Protein AF-A0A7J6HHH9-F1 (afdb_monomer_lite)

Sequence (97 aa):
MGASPFSTWRYLVHHGVVTEVNQFKKNSKHYNNNAYIIKSDPHSIMDEVYMNGPIELSFTIYELLANQMGWDGYFMIRRGTNECGIEDDMVAGLLSK

Radius of gyration: 15.78 Å; chains: 1; bounding box: 34×34×37 Å

Structure (mmCIF, N/CA/C/O backbone):
data_AF-A0A7J6HHH9-F1
#
_entry.id   AF-A0A7J6HHH9-F1
#
loop_
_atom_site.group_PDB
_atom_site.id
_atom_site.type_symbol
_atom_site.label_atom_id
_atom_site.label_alt_id
_atom_site.label_comp_id
_atom_site.label_asym_id
_atom_site.label_entity_id
_atom_site.label_seq_id
_atom_site.pdbx_PDB_ins_code
_atom_site.Cartn_x
_atom_site.Cartn_y
_atom_site.Cartn_z
_atom_site.occupancy
_atom_site.B_iso_or_equiv
_atom_site.auth_seq_id
_atom_site.auth_comp_id
_atom_site.auth_asym_id
_atom_site.auth_atom_id
_atom_site.pdbx_PDB_model_num
ATOM 1 N N . MET A 1 1 ? 16.768 2.406 5.375 1.00 45.22 1 MET A N 1
ATOM 2 C CA . MET A 1 1 ? 15.793 1.703 6.235 1.00 45.22 1 MET A CA 1
ATOM 3 C C . MET A 1 1 ? 14.558 2.585 6.313 1.00 45.22 1 MET A C 1
ATOM 5 O O . MET A 1 1 ? 14.595 3.584 7.016 1.00 45.22 1 MET A O 1
ATOM 9 N N . GLY A 1 2 ? 13.555 2.321 5.473 1.00 60.28 2 GLY A N 1
ATOM 10 C CA . GLY A 1 2 ? 12.294 3.073 5.452 1.00 60.28 2 GLY A CA 1
ATOM 11 C C . GLY A 1 2 ? 11.286 2.506 6.454 1.00 60.28 2 GLY A C 1
ATOM 12 O O . GLY A 1 2 ? 11.478 1.401 6.963 1.00 60.28 2 GLY A O 1
ATOM 13 N N . ALA A 1 3 ? 10.228 3.260 6.748 1.00 64.12 3 ALA A N 1
ATOM 14 C CA . ALA A 1 3 ? 9.099 2.754 7.523 1.00 64.12 3 ALA A CA 1
ATOM 15 C C . ALA A 1 3 ? 8.276 1.767 6.673 1.00 64.12 3 ALA A C 1
ATOM 17 O O . ALA A 1 3 ? 8.075 2.004 5.485 1.00 64.12 3 ALA A O 1
ATOM 18 N N . SER A 1 4 ? 7.804 0.668 7.271 1.00 71.12 4 SER A N 1
ATOM 19 C CA . SER A 1 4 ? 6.876 -0.261 6.609 1.00 71.12 4 SER A CA 1
ATOM 20 C C . SER A 1 4 ? 5.450 0.296 6.703 1.00 71.12 4 SER A C 1
ATOM 22 O O . SER A 1 4 ? 5.042 0.649 7.818 1.00 71.12 4 SER A O 1
ATOM 24 N N . PRO A 1 5 ? 4.664 0.317 5.610 1.00 71.69 5 PRO A N 1
ATOM 25 C CA . PRO A 1 5 ? 3.259 0.729 5.641 1.00 71.69 5 PRO A CA 1
ATOM 26 C C . PRO A 1 5 ? 2.474 0.039 6.763 1.00 71.69 5 PRO A C 1
ATOM 28 O O . PRO A 1 5 ? 1.761 0.691 7.522 1.00 71.69 5 PRO A O 1
ATOM 31 N N . PHE A 1 6 ? 2.703 -1.260 6.980 1.00 69.69 6 PHE A N 1
ATOM 32 C CA . PHE A 1 6 ? 2.040 -2.018 8.043 1.00 69.69 6 PHE A CA 1
ATOM 33 C C . PHE A 1 6 ? 2.304 -1.450 9.449 1.00 69.69 6 PHE A C 1
ATOM 35 O O . PHE A 1 6 ? 1.403 -1.394 10.288 1.00 69.69 6 PHE A O 1
ATOM 42 N N . SER A 1 7 ? 3.529 -0.985 9.717 1.00 67.62 7 SER A N 1
ATOM 43 C CA . SER A 1 7 ? 3.879 -0.363 11.001 1.00 67.62 7 SER A CA 1
ATOM 44 C C . SER A 1 7 ? 3.168 0.977 11.210 1.00 67.62 7 SER A C 1
ATOM 46 O O . SER A 1 7 ? 2.682 1.247 12.312 1.00 67.62 7 SER A O 1
ATOM 48 N N . THR A 1 8 ? 3.022 1.765 10.142 1.00 71.62 8 THR A N 1
ATOM 49 C CA . THR A 1 8 ? 2.274 3.027 10.144 1.00 71.62 8 THR A CA 1
ATOM 50 C C . THR A 1 8 ? 0.792 2.770 10.401 1.00 71.62 8 THR A C 1
ATOM 52 O O . THR A 1 8 ? 0.219 3.347 11.324 1.00 71.62 8 THR A O 1
ATOM 55 N N . TRP A 1 9 ? 0.175 1.832 9.683 1.00 68.00 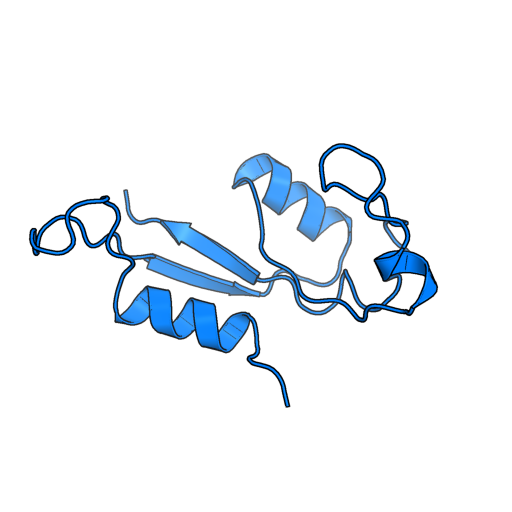9 TRP A N 1
ATOM 56 C CA . TRP A 1 9 ? -1.235 1.482 9.872 1.00 68.00 9 TRP A CA 1
ATOM 57 C C . TRP A 1 9 ? -1.536 0.939 11.268 1.00 68.00 9 TRP A C 1
ATOM 59 O O . TRP A 1 9 ? -2.538 1.312 11.881 1.00 68.00 9 TRP A O 1
ATOM 69 N N . ARG A 1 10 ? -0.639 0.123 11.827 1.00 70.88 10 ARG A N 1
ATOM 70 C CA . ARG A 1 10 ? -0.762 -0.352 13.209 1.00 70.88 10 ARG A CA 1
ATOM 71 C C . ARG A 1 10 ? -0.716 0.801 14.212 1.00 70.88 10 ARG A C 1
ATOM 73 O O . ARG A 1 10 ? -1.472 0.798 15.181 1.00 70.88 10 ARG A O 1
ATOM 80 N N . TYR A 1 11 ? 0.134 1.799 13.980 1.00 71.62 11 TYR A N 1
ATOM 81 C CA . TYR A 1 11 ? 0.168 3.000 14.811 1.00 71.62 11 TYR A CA 1
ATOM 82 C C . TYR A 1 11 ? -1.166 3.759 14.756 1.00 71.62 11 TYR A C 1
ATOM 84 O O . TYR A 1 11 ? -1.685 4.129 15.811 1.00 71.62 11 TYR A O 1
ATOM 92 N N . LEU A 1 12 ? -1.749 3.921 13.560 1.00 69.94 12 LEU A N 1
ATOM 93 C CA . LEU A 1 12 ? -3.030 4.611 13.355 1.00 69.94 12 LEU A CA 1
ATOM 94 C C . LEU A 1 12 ? -4.204 3.909 14.042 1.00 69.94 12 LEU A C 1
ATOM 96 O O . LEU A 1 12 ? -5.027 4.577 14.666 1.00 69.94 12 LEU A O 1
ATOM 100 N N . VAL A 1 13 ? -4.259 2.577 13.982 1.00 70.44 13 VAL A N 1
ATOM 101 C CA . VAL A 1 13 ? -5.274 1.777 14.691 1.00 70.44 13 VAL A CA 1
ATOM 102 C C . VAL A 1 13 ? -5.201 2.022 16.201 1.00 70.44 13 VAL A C 1
ATOM 104 O O . VAL A 1 13 ? -6.224 2.198 16.855 1.00 70.44 13 VAL A O 1
ATOM 107 N N . HIS A 1 14 ? -3.992 2.096 16.765 1.00 64.62 14 HIS A N 1
ATOM 108 C CA . HIS A 1 14 ? -3.816 2.279 18.206 1.00 64.62 14 HIS A CA 1
ATOM 109 C C . HIS A 1 14 ? -3.979 3.728 18.693 1.00 64.62 14 HIS A C 1
ATOM 111 O O . HIS A 1 14 ? -4.435 3.935 19.815 1.00 64.62 14 HIS A O 1
ATOM 117 N N . HIS A 1 15 ? -3.586 4.728 17.899 1.00 68.44 15 HIS A N 1
ATOM 118 C CA . HIS A 1 15 ? -3.460 6.118 18.373 1.00 68.44 15 HIS A CA 1
ATOM 119 C C . HIS A 1 15 ? -4.448 7.103 17.732 1.00 68.44 15 HIS A C 1
ATOM 121 O O . HIS A 1 15 ? -4.630 8.205 18.272 1.00 68.44 15 HIS A O 1
ATOM 127 N N . GLY A 1 16 ? -5.095 6.702 16.632 1.00 60.94 16 GLY A N 1
ATOM 128 C CA . GLY A 1 16 ? -6.003 7.525 15.835 1.00 60.94 16 GLY A CA 1
ATOM 129 C C . GLY A 1 16 ? -5.295 8.638 15.053 1.00 60.94 16 GLY A C 1
ATOM 130 O O . GLY A 1 16 ? -4.184 9.055 15.387 1.00 60.94 16 GLY A O 1
ATOM 131 N N . VAL A 1 17 ? -5.955 9.154 14.016 1.00 72.06 17 VAL A N 1
ATOM 132 C CA . VAL A 1 17 ? -5.531 10.346 13.264 1.00 72.06 17 VAL A CA 1
ATOM 133 C C . VAL A 1 17 ? -6.383 11.526 13.695 1.00 72.06 17 VAL A C 1
ATOM 135 O O . VAL A 1 17 ? -7.607 11.453 13.672 1.00 72.06 17 VAL A O 1
ATOM 138 N N . VAL A 1 18 ? -5.745 12.630 14.076 1.00 66.81 18 VAL A N 1
ATOM 139 C CA . VAL A 1 18 ? -6.438 13.900 14.322 1.00 66.81 18 VAL A CA 1
ATOM 140 C C . VAL A 1 18 ? -6.808 14.502 12.967 1.00 66.81 18 VAL A C 1
ATOM 142 O O . VAL A 1 18 ? -5.919 14.897 12.216 1.00 66.81 18 VAL A O 1
ATOM 145 N N . THR A 1 19 ? -8.094 14.594 12.642 1.00 57.75 19 THR A N 1
ATOM 146 C CA . THR A 1 19 ? -8.560 15.278 11.432 1.00 57.75 19 THR A CA 1
ATOM 147 C C . THR A 1 19 ? -9.110 16.649 11.806 1.00 57.75 19 THR A C 1
ATOM 149 O O . THR A 1 19 ? -10.251 16.760 12.226 1.00 57.75 19 THR A O 1
ATOM 152 N N . GLU A 1 20 ? -8.297 17.698 11.707 1.00 60.19 20 GLU A N 1
ATOM 153 C CA . GLU A 1 20 ? -8.722 19.096 11.524 1.00 60.19 20 GLU A CA 1
ATOM 154 C C . GLU A 1 20 ? -7.482 20.001 11.537 1.00 60.19 20 GLU A C 1
ATOM 156 O O . GLU A 1 20 ? -6.516 19.749 12.257 1.00 60.19 20 GLU A O 1
ATOM 161 N N . VAL A 1 21 ? -7.549 21.121 10.811 1.00 60.03 21 VAL A N 1
ATOM 162 C CA . VAL A 1 21 ? -6.552 22.214 10.828 1.00 60.03 21 VAL A CA 1
ATOM 163 C C . VAL A 1 21 ? -6.377 22.847 12.224 1.00 60.03 21 VAL A C 1
ATOM 165 O O . VAL A 1 21 ? -5.467 23.642 12.433 1.00 60.03 21 VAL A O 1
ATOM 168 N N . ASN A 1 22 ? -7.211 22.461 13.199 1.00 51.12 22 ASN A N 1
ATOM 169 C CA . ASN A 1 22 ? -7.149 22.884 14.593 1.00 51.12 22 ASN A CA 1
ATOM 170 C C . ASN A 1 22 ? -6.866 21.694 15.522 1.00 51.12 22 ASN A C 1
ATOM 172 O O . ASN A 1 22 ? -7.751 21.085 16.120 1.00 51.12 22 ASN A O 1
ATOM 176 N N . GLN A 1 23 ? -5.570 21.455 15.686 1.00 57.06 23 GLN A N 1
ATOM 177 C CA . GLN A 1 23 ? -4.868 20.437 16.484 1.00 57.06 23 GLN A CA 1
ATOM 178 C C . GLN A 1 23 ? -5.307 20.329 17.965 1.00 57.06 23 GLN A C 1
ATOM 180 O O . GLN A 1 23 ? -4.894 19.420 18.681 1.00 57.06 23 GLN A O 1
ATOM 185 N N . PHE A 1 24 ? -6.125 21.270 18.447 1.00 55.59 24 PHE A N 1
ATOM 186 C CA . PHE A 1 24 ? -6.456 21.456 19.862 1.00 55.59 24 PHE A CA 1
ATOM 187 C C . PHE A 1 24 ? -7.783 20.814 20.298 1.00 55.59 24 PHE A C 1
ATOM 189 O O . PHE A 1 24 ? -8.067 20.758 21.497 1.00 55.59 24 PHE A O 1
ATOM 196 N N . LYS A 1 25 ? -8.601 20.289 19.376 1.00 53.66 25 LYS A N 1
ATOM 197 C CA . LYS A 1 25 ? -9.806 19.527 19.742 1.00 53.66 25 LYS A CA 1
ATOM 198 C C . LYS A 1 25 ? -9.466 18.049 19.930 1.00 53.66 25 LYS A C 1
ATOM 200 O O . LYS A 1 25 ? -9.265 17.318 18.973 1.00 53.66 25 LYS A O 1
ATOM 205 N N . LYS A 1 26 ? -9.496 17.575 21.180 1.00 54.09 26 LYS A N 1
ATOM 206 C CA . LYS A 1 26 ? -9.327 16.145 21.527 1.00 54.09 26 LYS A CA 1
ATOM 207 C C . LYS A 1 26 ? -10.340 15.207 20.843 1.00 54.09 26 LYS A C 1
ATOM 209 O O . LYS A 1 26 ? -10.081 14.011 20.769 1.00 54.09 26 LYS A O 1
ATOM 214 N N . ASN A 1 27 ? -11.452 15.746 20.336 1.00 54.94 27 ASN A N 1
ATOM 215 C CA . ASN A 1 27 ? -12.562 14.982 19.762 1.00 54.94 27 ASN A CA 1
ATOM 216 C C . ASN A 1 27 ? -12.454 14.750 18.246 1.00 54.94 27 ASN A C 1
ATOM 218 O O . ASN A 1 27 ? -13.334 14.104 17.694 1.00 54.94 27 ASN A O 1
ATOM 222 N N . SER A 1 28 ? -11.419 15.256 17.568 1.00 53.75 28 SER A N 1
ATOM 223 C CA . SER A 1 28 ? -11.230 15.040 16.125 1.00 53.75 28 SER A CA 1
ATOM 224 C C . SER A 1 28 ? -10.325 13.848 15.799 1.00 53.75 28 SER A C 1
ATOM 226 O O . SER A 1 28 ? -9.844 13.715 14.678 1.00 53.75 28 SER A O 1
ATOM 228 N N . LYS A 1 29 ? -10.049 12.975 16.778 1.00 57.66 29 LYS A N 1
ATOM 229 C CA . LYS A 1 29 ? -9.306 11.737 16.536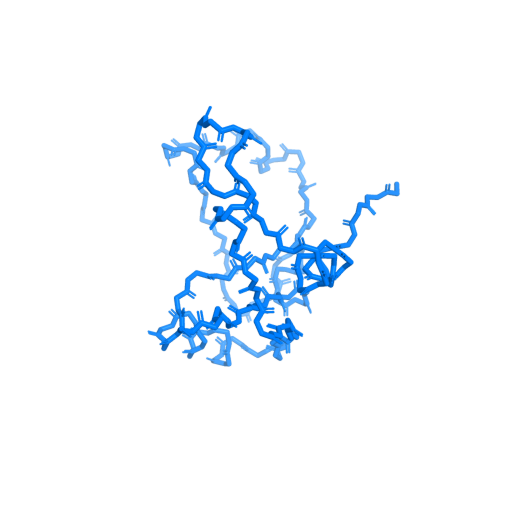 1.00 57.66 29 LYS A CA 1
ATOM 230 C C . LYS A 1 29 ? -10.226 10.679 15.939 1.00 57.66 29 LYS A C 1
ATOM 232 O O . LYS A 1 29 ? -11.086 10.152 16.640 1.00 57.66 29 LYS A O 1
ATOM 237 N N . HIS A 1 30 ? -9.996 10.344 14.676 1.00 63.28 30 HIS A N 1
ATOM 238 C CA . HIS A 1 30 ? -10.615 9.207 14.011 1.00 63.28 30 HIS A CA 1
ATOM 239 C C . HIS A 1 30 ? -9.734 7.978 14.187 1.00 63.28 30 HIS A C 1
ATOM 241 O O . HIS A 1 30 ? -8.537 8.007 13.894 1.00 63.28 30 HIS A O 1
ATOM 247 N N . TYR A 1 31 ? -10.331 6.901 14.683 1.00 61.00 31 TYR A N 1
ATOM 248 C CA . TYR A 1 31 ? -9.662 5.620 14.850 1.00 61.00 31 TYR A CA 1
ATOM 249 C C . TYR A 1 31 ? -10.049 4.696 13.701 1.00 61.00 31 TYR A C 1
ATOM 251 O O . TYR A 1 31 ? -11.163 4.740 13.178 1.00 61.00 31 TYR A O 1
ATOM 259 N N . ASN A 1 32 ? -9.093 3.874 13.298 1.00 64.31 32 ASN A N 1
ATOM 260 C CA . ASN A 1 32 ? -9.326 2.780 12.378 1.00 64.31 32 ASN A CA 1
ATOM 261 C C . ASN A 1 32 ? -9.582 1.517 13.210 1.00 64.31 32 ASN A C 1
ATOM 263 O O . ASN A 1 32 ? -8.852 1.274 14.171 1.00 64.31 32 ASN A O 1
ATOM 267 N N . ASN A 1 33 ? -10.599 0.727 12.862 1.00 64.50 33 ASN A N 1
ATOM 268 C CA . ASN A 1 33 ? -10.943 -0.469 13.631 1.00 64.50 33 ASN A CA 1
ATOM 269 C C . ASN A 1 33 ? -9.910 -1.576 13.460 1.00 64.50 33 ASN A C 1
ATOM 271 O O . ASN A 1 33 ? -9.662 -2.327 14.403 1.00 64.50 33 ASN A O 1
ATOM 275 N N . ASN A 1 34 ? -9.326 -1.699 12.266 1.00 71.00 34 ASN A N 1
ATOM 276 C CA . ASN A 1 34 ? -8.288 -2.681 11.996 1.00 71.00 34 ASN A CA 1
ATOM 277 C C . ASN A 1 34 ? -7.525 -2.358 10.705 1.00 71.00 34 ASN A C 1
ATOM 279 O O . ASN A 1 34 ? -8.092 -1.798 9.767 1.00 71.00 34 ASN A O 1
ATOM 283 N N . ALA A 1 35 ? -6.265 -2.782 10.641 1.00 76.25 35 ALA A N 1
ATOM 284 C CA . ALA A 1 35 ? -5.465 -2.774 9.423 1.00 76.25 35 ALA A CA 1
ATOM 285 C C . ALA A 1 35 ? -5.117 -4.207 9.017 1.00 76.25 35 ALA A C 1
ATOM 287 O O . ALA A 1 35 ? -4.787 -5.032 9.873 1.00 76.25 35 ALA A O 1
ATOM 288 N N . TYR A 1 36 ? -5.187 -4.508 7.724 1.00 85.56 36 TYR A N 1
ATOM 289 C CA . TYR A 1 36 ? -4.918 -5.843 7.192 1.00 85.56 36 TYR A CA 1
ATOM 290 C C . TYR A 1 36 ? -4.143 -5.787 5.880 1.00 85.56 36 TYR A C 1
ATOM 292 O O . TYR A 1 36 ? -4.165 -4.794 5.156 1.00 85.56 36 TYR A O 1
ATOM 300 N N . ILE A 1 37 ? -3.446 -6.889 5.606 1.00 84.88 37 ILE A N 1
ATOM 301 C CA . ILE A 1 37 ? -2.702 -7.111 4.369 1.00 84.88 37 ILE A CA 1
ATOM 302 C C . ILE A 1 37 ? -3.638 -7.795 3.374 1.00 84.88 37 ILE A C 1
ATOM 304 O O . ILE A 1 37 ? -4.310 -8.773 3.721 1.00 84.88 37 ILE A O 1
ATOM 308 N N . ILE A 1 38 ? -3.687 -7.280 2.151 1.00 87.88 38 ILE A N 1
ATOM 309 C CA . ILE A 1 38 ? -4.451 -7.880 1.053 1.00 87.88 38 ILE A CA 1
ATOM 310 C C . ILE A 1 38 ? -3.571 -8.939 0.386 1.00 87.88 38 ILE A C 1
ATOM 312 O O . ILE A 1 38 ? -2.350 -8.822 0.354 1.00 87.88 38 ILE A O 1
ATOM 316 N N . LYS A 1 39 ? -4.179 -9.998 -0.149 1.00 88.38 39 LYS A N 1
ATOM 317 C CA . LYS A 1 39 ? -3.432 -11.024 -0.887 1.00 88.38 39 LYS A CA 1
ATOM 318 C C . LYS A 1 39 ? -2.816 -10.436 -2.156 1.00 88.38 39 LYS A C 1
ATOM 320 O O . LYS A 1 39 ? -3.492 -9.687 -2.855 1.00 88.38 39 LYS A O 1
ATOM 325 N N . SER A 1 40 ? -1.611 -10.890 -2.498 1.00 85.56 40 SER A N 1
ATOM 326 C CA . SER A 1 40 ? -0.870 -10.582 -3.734 1.00 85.56 40 SER A CA 1
ATOM 327 C C . SER A 1 40 ? -1.479 -11.199 -5.001 1.00 85.56 40 SER A C 1
ATOM 329 O O . SER A 1 40 ? -0.784 -11.761 -5.843 1.00 85.56 40 SER A O 1
ATOM 331 N N . ASP A 1 41 ? -2.804 -11.160 -5.114 1.00 89.44 41 ASP A N 1
ATOM 332 C CA . ASP A 1 41 ? -3.561 -11.584 -6.284 1.00 89.44 41 ASP A CA 1
ATOM 333 C C . ASP A 1 41 ? -4.262 -10.354 -6.887 1.00 89.44 41 ASP A C 1
ATOM 335 O O . ASP A 1 41 ? -5.006 -9.670 -6.177 1.00 89.44 41 ASP A O 1
ATOM 339 N N . PRO A 1 42 ? -4.082 -10.070 -8.191 1.00 89.19 42 PRO A N 1
ATOM 340 C CA . PRO A 1 42 ? -4.655 -8.887 -8.822 1.00 89.19 42 PRO A CA 1
ATOM 341 C C . PRO A 1 42 ? -6.172 -8.771 -8.662 1.00 89.19 42 PRO A C 1
ATOM 343 O O . PRO A 1 42 ? -6.676 -7.655 -8.565 1.00 89.19 42 PRO A O 1
ATOM 346 N N . HIS A 1 43 ? -6.909 -9.888 -8.643 1.00 91.50 43 HIS A N 1
ATOM 347 C CA . HIS A 1 43 ? -8.363 -9.854 -8.455 1.00 91.50 43 HIS A CA 1
ATOM 348 C C . HIS A 1 43 ? -8.720 -9.435 -7.032 1.00 91.50 43 HIS A C 1
ATOM 350 O O . HIS A 1 43 ? -9.514 -8.519 -6.857 1.00 91.50 43 HIS A O 1
ATOM 356 N N . SER A 1 44 ? -8.047 -10.004 -6.035 1.00 89.19 44 SER A N 1
ATOM 357 C CA . SER A 1 44 ? -8.213 -9.635 -4.626 1.00 89.19 44 SER A CA 1
ATOM 358 C C . SER A 1 44 ? -7.936 -8.145 -4.373 1.00 89.19 44 SER A C 1
ATOM 360 O O . SER A 1 44 ? -8.658 -7.505 -3.612 1.00 89.19 44 SER A O 1
ATOM 362 N N . ILE A 1 45 ? -6.921 -7.574 -5.034 1.00 88.31 45 ILE A N 1
ATOM 363 C CA . ILE A 1 45 ? -6.604 -6.136 -4.953 1.00 88.31 45 ILE A CA 1
ATOM 364 C C . ILE A 1 45 ? -7.718 -5.293 -5.579 1.00 88.31 45 ILE A C 1
ATOM 366 O O . ILE A 1 45 ? -8.155 -4.304 -4.994 1.00 88.31 45 ILE A O 1
ATOM 370 N N . MET A 1 46 ? -8.173 -5.667 -6.776 1.00 87.75 46 MET A N 1
ATOM 371 C CA . MET A 1 46 ? -9.223 -4.930 -7.482 1.00 87.75 46 MET A CA 1
ATOM 372 C C . MET A 1 46 ? -10.554 -4.972 -6.728 1.00 87.75 46 MET A C 1
ATOM 374 O O . MET A 1 46 ? -11.220 -3.943 -6.635 1.00 87.75 46 MET A O 1
ATOM 378 N N . ASP A 1 47 ? -10.916 -6.128 -6.171 1.00 91.94 47 ASP A N 1
ATOM 379 C CA . ASP A 1 47 ? -12.135 -6.304 -5.381 1.00 91.94 47 ASP A CA 1
ATOM 380 C C . ASP A 1 47 ? -12.118 -5.405 -4.140 1.00 91.94 47 ASP A C 1
ATOM 382 O O . ASP A 1 47 ? -13.113 -4.744 -3.839 1.00 91.94 47 ASP A O 1
ATOM 386 N N . GLU A 1 48 ? -10.974 -5.317 -3.456 1.00 90.00 48 GLU A N 1
ATOM 387 C CA . GLU A 1 48 ? -10.804 -4.431 -2.305 1.00 90.00 48 GLU A CA 1
ATOM 388 C C . GLU A 1 48 ? -10.979 -2.962 -2.697 1.00 90.00 48 GLU A C 1
ATOM 390 O O . GLU A 1 48 ? -11.765 -2.242 -2.080 1.00 90.00 48 GLU A O 1
ATOM 395 N N . VAL A 1 49 ? -10.300 -2.526 -3.760 1.00 89.50 49 VAL A N 1
ATOM 396 C CA . VAL A 1 49 ? -10.401 -1.144 -4.244 1.00 89.50 49 VAL A CA 1
AT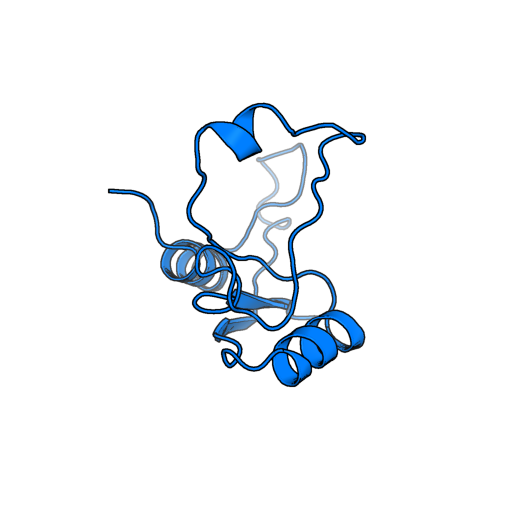OM 397 C C . VAL A 1 49 ? -11.836 -0.804 -4.650 1.00 89.50 49 VAL A C 1
ATOM 399 O O . VAL A 1 49 ? -12.313 0.300 -4.385 1.00 89.50 49 VAL A O 1
ATOM 402 N N . TYR A 1 50 ? -12.541 -1.750 -5.271 1.00 89.38 50 TYR A N 1
ATOM 403 C CA . TYR A 1 50 ? -13.917 -1.563 -5.721 1.00 89.38 50 TYR A CA 1
ATOM 404 C C . TYR A 1 50 ? -14.917 -1.480 -4.561 1.00 89.38 50 TYR A C 1
ATOM 406 O O . TYR A 1 50 ? -15.807 -0.630 -4.578 1.00 89.38 50 TYR A O 1
ATOM 414 N N . MET A 1 51 ? -14.782 -2.348 -3.555 1.00 88.88 51 MET A N 1
ATOM 415 C CA . MET A 1 51 ? -15.752 -2.467 -2.461 1.00 88.88 51 MET A CA 1
ATOM 416 C C . MET A 1 51 ? -15.470 -1.513 -1.297 1.00 88.88 51 MET A C 1
ATOM 418 O O . MET A 1 51 ? -16.412 -1.008 -0.683 1.00 88.88 51 MET A O 1
ATOM 422 N N . ASN A 1 52 ? -14.193 -1.269 -0.993 1.00 88.44 52 ASN A N 1
ATOM 423 C CA . ASN A 1 52 ? -13.748 -0.577 0.221 1.00 88.44 52 ASN A CA 1
ATOM 424 C C . ASN A 1 52 ? -13.003 0.740 -0.061 1.00 88.44 52 ASN A C 1
ATOM 426 O O . ASN A 1 52 ? -12.837 1.549 0.853 1.00 88.44 52 ASN A O 1
ATOM 430 N N . GLY A 1 53 ? -12.635 1.012 -1.318 1.00 86.25 53 GLY A N 1
ATOM 431 C CA . GLY A 1 53 ? -12.028 2.275 -1.737 1.00 86.25 53 GLY A CA 1
ATOM 432 C C . GLY A 1 53 ? -10.492 2.258 -1.748 1.00 86.25 53 GLY A C 1
ATOM 433 O O . GLY A 1 53 ? -9.882 1.198 -1.858 1.00 86.25 53 GLY A O 1
ATOM 434 N N . PRO A 1 54 ? -9.833 3.432 -1.709 1.00 86.00 54 PRO A N 1
ATOM 435 C CA . PRO A 1 54 ? -8.384 3.534 -1.887 1.00 86.00 54 PRO A CA 1
ATOM 436 C C . PRO A 1 54 ? -7.576 2.725 -0.863 1.00 86.00 54 PRO A C 1
ATOM 438 O O . PRO A 1 54 ? -7.886 2.725 0.326 1.00 86.00 54 PRO A O 1
ATOM 441 N N . ILE A 1 55 ? -6.492 2.107 -1.332 1.00 88.88 55 ILE A N 1
ATOM 442 C CA . ILE A 1 55 ? -5.547 1.319 -0.527 1.00 88.88 55 ILE A CA 1
ATOM 443 C C . ILE A 1 55 ? -4.168 1.992 -0.504 1.00 88.88 55 ILE A C 1
ATOM 445 O O . ILE A 1 55 ? -3.835 2.749 -1.419 1.00 88.88 55 ILE A O 1
ATOM 449 N N . GLU A 1 56 ? -3.350 1.707 0.513 1.00 83.19 56 GLU A N 1
ATOM 450 C CA . GLU A 1 56 ? -1.948 2.139 0.563 1.00 83.19 56 GLU A CA 1
ATOM 451 C C . GLU A 1 56 ? -1.022 0.981 0.173 1.00 83.19 56 GLU A C 1
ATOM 453 O O . GLU A 1 56 ? -1.247 -0.174 0.541 1.00 83.19 56 GLU A O 1
ATOM 458 N N . LEU A 1 57 ? 0.034 1.289 -0.577 1.00 80.94 57 LEU A N 1
ATOM 459 C CA . LEU A 1 57 ? 0.998 0.308 -1.063 1.00 80.94 57 LEU A CA 1
ATOM 460 C C . LEU A 1 57 ? 2.418 0.876 -1.058 1.00 80.94 57 LEU A C 1
ATOM 462 O O . LEU A 1 57 ? 2.622 2.091 -1.078 1.00 80.94 57 LEU A O 1
ATOM 466 N N . SER A 1 58 ? 3.401 -0.019 -1.036 1.00 78.00 58 SER A N 1
ATOM 467 C CA . SER A 1 58 ? 4.823 0.297 -1.165 1.00 78.00 58 SER A CA 1
ATOM 468 C C . SER A 1 58 ? 5.386 -0.420 -2.387 1.00 78.00 58 SER A C 1
ATOM 470 O O . SER A 1 58 ? 5.050 -1.570 -2.637 1.00 78.00 58 SER A O 1
ATOM 472 N N . PHE A 1 59 ? 6.254 0.249 -3.143 1.00 79.00 59 PHE A N 1
ATOM 473 C CA . PHE A 1 59 ? 6.935 -0.335 -4.298 1.00 79.00 59 PHE A CA 1
ATOM 474 C C . PHE A 1 59 ? 8.334 0.264 -4.447 1.00 79.00 59 PHE A C 1
ATOM 476 O O . PHE A 1 59 ? 8.656 1.304 -3.865 1.00 79.00 59 PHE A O 1
ATOM 483 N N . THR A 1 60 ? 9.182 -0.392 -5.236 1.00 77.94 60 THR A N 1
ATOM 484 C CA . THR A 1 60 ? 10.549 0.088 -5.471 1.00 77.94 60 THR A CA 1
ATOM 485 C C . THR A 1 60 ? 10.582 1.091 -6.622 1.00 77.94 60 THR A C 1
ATOM 487 O O . THR A 1 60 ? 10.204 0.769 -7.746 1.00 77.94 60 THR A O 1
ATOM 490 N N . ILE A 1 61 ? 11.065 2.309 -6.358 1.00 73.00 61 ILE A N 1
ATOM 491 C CA . ILE A 1 61 ? 11.235 3.348 -7.382 1.00 73.00 61 ILE A CA 1
ATOM 492 C C . ILE A 1 61 ? 12.595 3.180 -8.064 1.00 73.00 61 ILE A C 1
ATOM 494 O O . ILE A 1 61 ? 13.635 3.208 -7.409 1.00 73.00 61 ILE A O 1
ATOM 498 N N . TYR A 1 62 ? 12.584 3.090 -9.393 1.00 70.75 62 TYR A N 1
ATOM 499 C CA . TYR A 1 62 ? 13.777 3.266 -10.222 1.00 70.75 62 TYR A CA 1
ATOM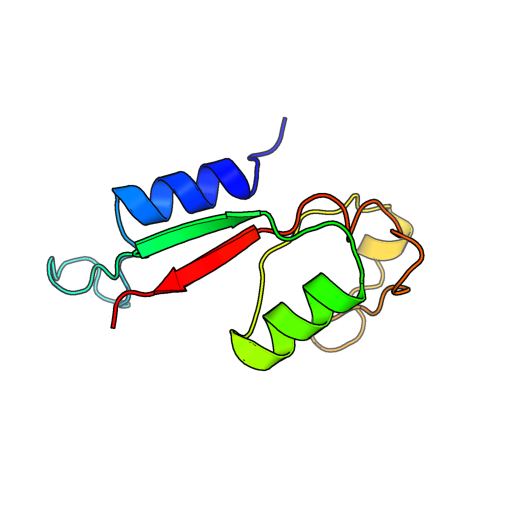 500 C C . TYR A 1 62 ? 13.869 4.715 -10.720 1.00 70.75 62 TYR A C 1
ATOM 502 O O . TYR A 1 62 ? 12.845 5.369 -10.920 1.00 70.75 62 TYR A O 1
ATOM 510 N N . GLU A 1 63 ? 15.084 5.214 -10.970 1.00 62.38 63 GLU A N 1
ATOM 511 C CA . GLU A 1 63 ? 15.351 6.604 -11.402 1.00 62.38 63 GLU A CA 1
ATOM 512 C C . GLU A 1 63 ? 14.510 7.048 -12.616 1.00 62.38 63 GLU A C 1
ATOM 514 O O . GLU A 1 63 ? 14.145 8.216 -12.740 1.00 62.38 63 GLU A O 1
ATOM 519 N N . LEU A 1 64 ? 14.138 6.104 -13.486 1.00 55.81 64 LEU A N 1
ATOM 520 C CA . LEU A 1 64 ? 13.300 6.348 -14.660 1.00 55.81 64 LEU A CA 1
ATOM 521 C C . LEU A 1 64 ? 11.855 6.761 -14.303 1.00 55.81 64 LEU A C 1
ATOM 523 O O . LEU A 1 64 ? 11.262 7.571 -15.012 1.00 55.81 64 LEU A O 1
ATOM 527 N N . LEU A 1 65 ? 11.303 6.236 -13.202 1.00 58.97 65 LEU A N 1
ATOM 528 C CA . LEU A 1 65 ? 9.942 6.527 -12.724 1.00 58.97 65 LEU A CA 1
ATOM 529 C C . LEU A 1 65 ? 9.870 7.858 -11.965 1.00 58.97 65 LEU A C 1
ATOM 531 O O . LEU A 1 65 ? 8.871 8.567 -12.067 1.00 58.97 65 LEU A O 1
ATOM 535 N N . ALA A 1 66 ? 10.942 8.235 -11.259 1.00 59.59 66 ALA A N 1
ATOM 536 C CA . ALA A 1 66 ? 11.017 9.506 -10.531 1.00 59.59 66 ALA A CA 1
ATOM 537 C C . ALA A 1 66 ? 10.903 10.728 -11.462 1.00 59.59 66 ALA A C 1
ATOM 539 O O . ALA A 1 66 ? 10.368 11.761 -11.075 1.00 59.59 66 ALA A O 1
ATOM 540 N N . ASN A 1 67 ? 11.344 10.589 -12.714 1.00 59.50 67 ASN A N 1
ATOM 541 C CA . ASN A 1 67 ? 11.248 11.637 -13.732 1.00 59.50 67 ASN A CA 1
ATOM 542 C C . ASN A 1 67 ? 9.933 11.585 -14.540 1.00 59.50 67 ASN A C 1
ATOM 544 O O . ASN A 1 67 ? 9.704 12.441 -15.392 1.00 59.50 67 ASN A O 1
ATOM 548 N N . GLN A 1 68 ? 9.071 10.591 -14.288 1.00 59.69 68 GLN A N 1
ATOM 549 C CA . GLN A 1 68 ? 7.824 10.318 -15.016 1.00 59.69 68 GLN A CA 1
ATOM 550 C C . GLN A 1 68 ? 6.559 10.660 -14.211 1.00 59.69 68 GLN A C 1
ATOM 552 O O . GLN A 1 68 ? 5.473 10.159 -14.509 1.00 59.69 68 GLN A O 1
ATOM 557 N N . MET A 1 69 ? 6.669 11.549 -13.219 1.00 62.56 69 MET A N 1
ATOM 558 C CA . MET A 1 69 ? 5.519 12.134 -12.515 1.00 62.56 69 MET A CA 1
ATOM 559 C C . MET A 1 69 ? 4.814 13.124 -13.462 1.00 62.56 69 MET A C 1
ATOM 561 O O . MET A 1 69 ? 4.947 14.337 -13.350 1.00 62.56 69 MET A O 1
ATOM 565 N N . GLY A 1 70 ? 4.194 12.588 -14.513 1.00 66.94 70 GLY A N 1
ATOM 566 C CA . GLY A 1 70 ? 3.857 13.328 -15.729 1.00 66.94 70 GLY A CA 1
ATOM 567 C C . GLY A 1 70 ? 2.425 13.858 -15.796 1.00 66.94 70 GLY A C 1
ATOM 568 O O . GLY A 1 70 ? 2.192 14.821 -16.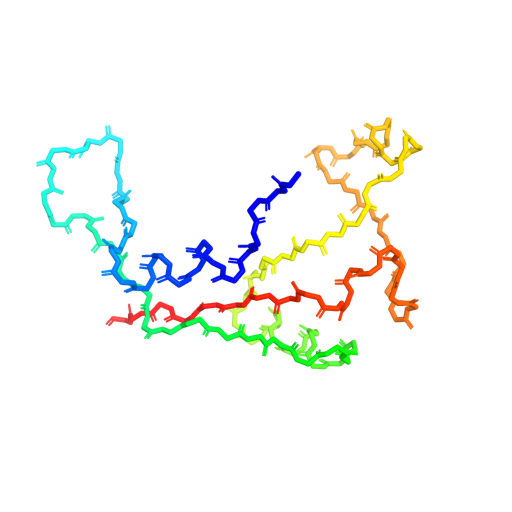519 1.00 66.94 70 GLY A O 1
ATOM 569 N N . TRP A 1 71 ? 1.469 13.272 -15.063 1.00 60.25 71 TRP A N 1
ATOM 570 C CA . TRP A 1 71 ? 0.037 13.578 -15.208 1.00 60.25 71 TRP A CA 1
ATOM 571 C C . TRP A 1 71 ? -0.560 14.027 -13.879 1.00 60.25 71 TRP A C 1
ATOM 573 O O . TRP A 1 71 ? -1.063 13.196 -13.139 1.00 60.25 71 TRP A O 1
ATOM 583 N N . ASP A 1 72 ? -0.481 15.318 -13.551 1.00 73.12 72 ASP A N 1
ATOM 584 C CA . ASP A 1 72 ? -1.071 15.881 -12.318 1.00 73.12 72 ASP A CA 1
ATOM 585 C C . ASP A 1 72 ? -0.667 15.126 -11.027 1.00 73.12 72 ASP A C 1
ATOM 587 O O . ASP A 1 72 ? -1.460 14.912 -10.115 1.00 73.12 72 ASP A O 1
ATOM 591 N N . GLY A 1 73 ? 0.583 14.646 -10.980 1.00 74.38 73 GLY A N 1
ATOM 592 C CA . GLY A 1 73 ? 1.120 13.860 -9.861 1.00 74.38 73 GLY A CA 1
ATOM 593 C C . GLY A 1 73 ? 0.841 12.351 -9.915 1.00 74.38 73 GLY A C 1
ATOM 594 O O . GLY A 1 73 ? 1.347 11.619 -9.066 1.00 74.38 73 GLY A O 1
ATOM 595 N N . TYR A 1 74 ? 0.111 11.864 -10.920 1.00 74.69 74 TYR A N 1
ATOM 596 C CA . TYR A 1 74 ? -0.163 10.443 -11.135 1.00 74.69 74 TYR A CA 1
ATOM 597 C C . TYR A 1 74 ? 0.825 9.806 -12.123 1.00 74.69 74 TYR A C 1
ATOM 599 O O . TYR A 1 74 ? 1.355 10.452 -13.034 1.00 74.69 74 TYR A O 1
ATOM 607 N N . PHE A 1 75 ? 1.030 8.499 -11.960 1.00 79.44 75 PHE A N 1
ATOM 608 C CA . PHE A 1 75 ? 1.771 7.644 -12.885 1.00 79.44 75 PHE A CA 1
ATOM 609 C C . PHE A 1 75 ? 0.988 6.349 -13.134 1.00 79.44 75 PHE A C 1
ATOM 611 O O . PHE A 1 75 ? 0.188 5.918 -12.305 1.00 79.44 75 PHE A O 1
ATOM 618 N N . MET A 1 76 ? 1.207 5.733 -14.296 1.00 80.88 76 MET A N 1
ATOM 619 C CA . MET A 1 76 ? 0.620 4.439 -14.647 1.00 80.88 76 MET A CA 1
ATOM 620 C C . MET A 1 76 ? 1.687 3.350 -14.553 1.00 80.88 76 MET A C 1
ATOM 622 O O . MET A 1 76 ? 2.820 3.550 -14.985 1.00 80.88 76 MET A O 1
ATOM 626 N N . ILE A 1 77 ? 1.309 2.184 -14.038 1.00 81.44 77 ILE A N 1
ATOM 627 C CA . ILE A 1 77 ? 2.169 1.005 -13.899 1.00 81.44 77 ILE A CA 1
ATOM 628 C C . ILE A 1 77 ? 1.425 -0.240 -14.392 1.00 81.44 77 ILE A C 1
ATOM 630 O O . ILE A 1 77 ? 0.193 -0.276 -14.414 1.00 81.44 77 ILE A O 1
ATOM 634 N N . ARG A 1 78 ? 2.169 -1.246 -14.862 1.00 81.81 78 ARG A N 1
ATOM 635 C CA . ARG A 1 78 ? 1.588 -2.498 -15.363 1.00 81.81 78 ARG A CA 1
ATOM 636 C C . ARG A 1 78 ? 0.969 -3.300 -14.215 1.00 81.81 78 ARG A C 1
ATOM 638 O O . ARG A 1 78 ? 1.621 -3.534 -13.206 1.00 81.81 78 ARG A O 1
ATOM 645 N N . ARG A 1 79 ? -0.280 -3.739 -14.4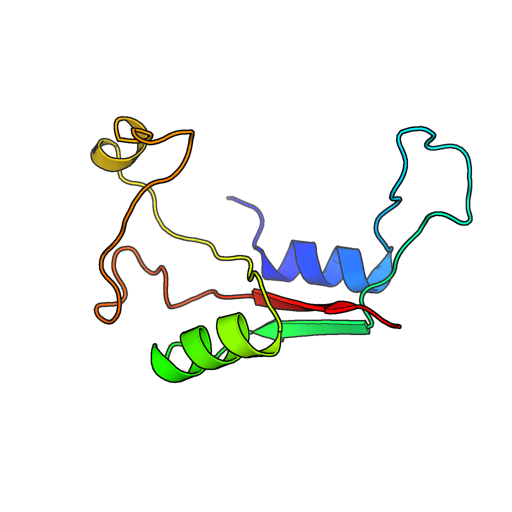04 1.00 88.44 79 ARG A N 1
ATOM 646 C CA . ARG A 1 79 ? -1.026 -4.609 -13.477 1.00 88.44 79 ARG A CA 1
ATOM 647 C C . ARG A 1 79 ? -0.828 -6.083 -13.836 1.00 88.44 79 ARG A C 1
ATOM 649 O O . ARG A 1 79 ? -0.793 -6.417 -15.021 1.00 88.44 79 ARG A O 1
ATOM 656 N N . GLY A 1 80 ? -0.810 -6.959 -12.835 1.00 86.56 80 GLY A N 1
ATOM 657 C CA . GLY A 1 80 ? -0.832 -8.416 -12.987 1.00 86.56 80 GLY A CA 1
ATOM 658 C C . GLY A 1 80 ? 0.523 -9.054 -13.270 1.00 86.56 80 GLY A C 1
ATOM 659 O O . GLY A 1 80 ? 0.584 -10.249 -13.551 1.00 86.56 80 GLY A O 1
ATOM 660 N N . THR A 1 81 ? 1.596 -8.267 -13.226 1.00 88.00 81 THR A N 1
ATOM 661 C CA . THR A 1 81 ? 2.978 -8.737 -13.386 1.00 88.00 81 THR A CA 1
ATOM 662 C C . THR A 1 81 ? 3.817 -8.512 -12.132 1.00 88.00 81 THR A C 1
ATOM 664 O O . THR A 1 81 ? 5.023 -8.737 -12.186 1.00 88.00 81 THR A O 1
ATOM 667 N N . ASN A 1 82 ? 3.203 -8.064 -11.027 1.00 83.19 82 ASN A N 1
ATOM 668 C CA . ASN A 1 82 ? 3.895 -7.629 -9.814 1.00 83.19 82 ASN A CA 1
ATOM 669 C C . ASN A 1 82 ? 5.096 -6.700 -10.107 1.00 83.19 82 ASN A C 1
ATOM 671 O O . ASN A 1 82 ? 6.207 -6.871 -9.600 1.00 83.19 82 ASN A O 1
ATOM 675 N N . GLU A 1 83 ? 4.890 -5.729 -11.002 1.00 82.75 83 GLU A N 1
ATOM 676 C CA . GLU A 1 83 ? 5.945 -4.822 -11.452 1.00 82.75 83 GLU A CA 1
ATOM 677 C C . GLU A 1 83 ? 6.499 -4.025 -10.257 1.00 82.75 83 GLU A C 1
ATOM 679 O O . GLU A 1 83 ? 5.749 -3.359 -9.545 1.00 82.75 83 GLU A O 1
ATOM 684 N N . CYS A 1 84 ? 7.814 -4.082 -10.029 1.00 83.50 84 CYS A N 1
ATOM 685 C CA . CYS A 1 84 ? 8.482 -3.412 -8.900 1.00 83.50 84 CYS A CA 1
ATOM 686 C C . CYS A 1 84 ? 7.957 -3.803 -7.497 1.00 83.50 84 CYS A C 1
ATOM 688 O O . CYS A 1 84 ? 8.156 -3.035 -6.547 1.00 83.50 84 CYS A O 1
ATOM 690 N N . GLY A 1 85 ? 7.314 -4.972 -7.361 1.00 83.94 85 GLY A N 1
ATOM 691 C CA . GLY A 1 85 ? 6.752 -5.463 -6.095 1.00 83.94 85 GLY A CA 1
ATOM 692 C C . GLY A 1 85 ? 5.452 -4.769 -5.677 1.00 83.94 85 GLY A C 1
ATOM 693 O O . GLY A 1 85 ? 5.083 -4.804 -4.507 1.00 83.94 85 GLY A O 1
ATOM 694 N N . ILE A 1 86 ? 4.766 -4.085 -6.602 1.00 83.25 86 ILE A N 1
ATOM 695 C CA . ILE A 1 86 ? 3.575 -3.284 -6.276 1.00 83.25 86 ILE A CA 1
ATOM 696 C C . ILE A 1 86 ? 2.382 -4.121 -5.781 1.00 83.25 86 ILE A C 1
ATOM 698 O O . ILE A 1 86 ? 1.475 -3.580 -5.151 1.00 83.25 86 ILE A O 1
ATOM 702 N N . GLU A 1 87 ? 2.382 -5.428 -6.051 1.00 85.19 87 GLU A N 1
ATOM 703 C CA . GLU A 1 87 ? 1.337 -6.368 -5.635 1.00 85.19 87 GLU A CA 1
ATOM 704 C C . GLU A 1 87 ? 1.764 -7.204 -4.403 1.00 85.19 87 GLU A C 1
ATOM 706 O O . GLU A 1 87 ? 1.032 -8.104 -3.999 1.00 85.19 87 GLU A O 1
ATOM 711 N N . ASP A 1 88 ? 2.914 -6.917 -3.774 1.00 84.31 88 ASP A N 1
ATOM 712 C CA . ASP A 1 88 ? 3.418 -7.688 -2.623 1.00 84.31 88 ASP A CA 1
ATOM 713 C C . ASP A 1 88 ? 2.940 -7.148 -1.264 1.00 84.31 88 ASP A C 1
ATOM 715 O O . ASP A 1 88 ? 2.525 -7.924 -0.405 1.00 84.31 88 ASP A O 1
ATOM 719 N N . ASP A 1 89 ? 2.958 -5.827 -1.073 1.00 81.44 89 ASP A N 1
ATOM 720 C CA . ASP A 1 89 ? 2.786 -5.190 0.242 1.00 81.44 89 ASP A CA 1
ATOM 721 C C . ASP A 1 89 ? 1.608 -4.197 0.271 1.00 81.44 89 ASP A C 1
ATOM 723 O O . ASP A 1 89 ? 1.757 -3.027 0.645 1.00 81.44 89 ASP A O 1
ATOM 727 N N . MET A 1 90 ? 0.410 -4.642 -0.122 1.00 85.25 90 MET A N 1
ATOM 728 C CA . MET A 1 90 ? -0.794 -3.809 -0.017 1.00 85.25 90 MET A CA 1
ATOM 729 C C . MET A 1 90 ? -1.400 -3.873 1.382 1.00 85.25 90 MET A C 1
ATOM 731 O O . MET A 1 90 ? -1.696 -4.952 1.909 1.00 85.25 90 MET A O 1
ATOM 735 N N . VAL A 1 91 ? -1.670 -2.700 1.950 1.00 85.19 91 VAL A N 1
ATOM 736 C CA . VAL A 1 91 ? -2.299 -2.553 3.261 1.00 85.19 91 VAL A CA 1
ATOM 737 C C . VAL A 1 91 ? -3.558 -1.701 3.135 1.00 85.19 91 VAL A C 1
ATOM 739 O O . VAL A 1 91 ? -3.557 -0.633 2.522 1.00 85.19 91 VAL A O 1
ATOM 742 N N . ALA A 1 92 ? -4.638 -2.177 3.746 1.00 84.56 92 ALA A N 1
ATOM 743 C CA . ALA A 1 92 ? -5.905 -1.467 3.841 1.00 84.56 92 ALA A CA 1
ATOM 744 C C . ALA A 1 92 ? -6.368 -1.356 5.295 1.00 84.56 92 ALA A C 1
ATOM 746 O O . ALA A 1 92 ? -5.859 -2.026 6.203 1.00 84.56 92 ALA A O 1
ATOM 747 N N . GLY A 1 93 ? -7.347 -0.482 5.514 1.00 81.75 93 GLY A N 1
ATOM 748 C CA . GLY A 1 93 ? -7.899 -0.200 6.825 1.00 81.75 93 GLY A CA 1
ATOM 749 C C . GLY A 1 93 ? -9.379 0.154 6.764 1.00 81.75 93 GLY A C 1
ATOM 750 O O . GLY A 1 93 ? -9.785 0.967 5.938 1.00 81.75 93 GLY A O 1
ATOM 751 N N . LEU A 1 94 ? -10.177 -0.423 7.664 1.00 75.69 94 LEU A N 1
ATOM 752 C CA . LEU A 1 94 ? -11.612 -0.148 7.762 1.00 75.69 94 LEU A CA 1
ATOM 753 C C . LEU A 1 94 ? -11.907 0.802 8.922 1.00 75.69 94 LEU A C 1
ATOM 755 O O . LEU A 1 94 ? -11.832 0.430 10.095 1.00 75.69 94 LEU A O 1
ATOM 759 N N . LEU A 1 95 ? -12.316 2.024 8.595 1.00 66.38 95 LEU A N 1
ATOM 760 C CA . LEU A 1 95 ? -12.733 3.007 9.592 1.00 66.38 95 LEU A CA 1
ATOM 761 C C . LEU A 1 95 ? -13.924 2.484 10.415 1.00 66.38 95 LEU A C 1
ATOM 763 O O . LEU A 1 95 ? -14.883 1.943 9.857 1.00 66.38 95 LEU A O 1
ATOM 767 N N . SER A 1 96 ? -13.897 2.678 11.741 1.00 56.94 96 SER A N 1
ATOM 768 C CA . SER A 1 96 ? -15.132 2.602 12.536 1.00 56.94 96 SER A CA 1
ATOM 769 C C . SER A 1 96 ? -16.119 3.637 12.019 1.00 56.94 96 SER A C 1
ATOM 771 O O . SER A 1 96 ? -15.769 4.817 11.949 1.00 56.94 96 SER A O 1
ATOM 773 N N . LYS A 1 97 ? -17.339 3.190 11.701 1.00 55.81 97 LYS A N 1
ATOM 774 C CA . LYS A 1 97 ? -18.505 4.075 11.617 1.00 55.81 97 LYS A CA 1
ATOM 775 C C . LYS A 1 97 ? -18.835 4.670 12.980 1.00 55.81 97 LYS A C 1
ATOM 777 O O . LYS A 1 97 ? -18.693 3.931 13.980 1.00 55.81 97 LYS A O 1
#

Secondary structure (DSSP, 8-state):
-PPPHHHHHHHHHHH-EE-SS-TT-GGGEEPEEEEEEPPS-HHHHHHHHHHH---EE--PPPHHHHT---BTTB----TTTTGGGTTTSEEEEEE--

InterPro domains:
  IPR038765 Papain-like cysteine peptidase superfamily [SSF54001] (2-93)

Foldseek 3Di:
DDDAPVVVLVCCQVPFDQDDPDPPDPPRGWHFPDKDWFALALVSVVVCCVPPNDWDFDFDDDPVVVVVCDPPSDDDDDPPPCVRVRSPGIMDTHTDD

Organism: Cannabis sativa (NCBI:txid3483)

pLDDT: mean 73.66, std 12.18, range [45.22, 91.94]